Protein AF-A0A482WIN8-F1 (afdb_monomer)

Sequence (139 aa):
WNMTDSCNVGCSCSSAIKYDPVCQLNKNLTFFSPCHAGCSYSEYNGTAKIFMNCTCADNGPVVPGFCPVDCYEQFMVFVILMSFLRLLSSTSRSSSSIIMIRCVAIEDKSISIGILEMGLILFAFLPAPIIYGLILGMY

Radius of gyration: 26.05 Å; Cα contacts (8 Å, |Δi|>4): 152; chains: 1; bounding box: 51×28×71 Å

Mean predicted aligned error: 8.46 Å

Foldseek 3Di:
DDLDDPQLPVLVDDPPDDQWWKADAVVQDIDRDLSSQNFDDWDDDDPWIKTALRRNSVRHIIGTDHGDDDCPVVVVVVVVVVVVVVVVVVVVLVVVLVVQCVVDDPVCSVVSNVVVVVVCCVPPVVVVVVVVVVVVVVD

Nearest PDB structures (foldseek):
  8hnd-assembly1_A  TM=7.170E-01  e=5.181E-06  Homo sapiens

Secondary structure (DSSP, 8-state):
-----TTTGGG---TTPPP--EEETTTTEEESSTTTTTEEEEEEETTEEEEEEEGGGTT--BEES------HHHHHHHHHHHHHHHHHHHHHHHHHHHHHHHHS-TTSHHHHHHHHHHHHIIIIITHHHHHHHHHHHT-

pLDDT: mean 88.93, std 7.35, range [48.72, 97.62]

Organism: Laodelphax striatellus (NCBI:txid195883)

Structure (mmCIF, N/CA/C/O backbone):
data_AF-A0A482WIN8-F1
#
_entry.id   AF-A0A482WIN8-F1
#
loop_
_atom_site.group_PDB
_atom_site.id
_atom_site.type_symbol
_atom_site.label_atom_id
_atom_site.label_alt_id
_atom_site.label_comp_id
_atom_site.label_asym_id
_atom_site.label_entity_id
_atom_site.label_seq_id
_atom_site.pdbx_PDB_ins_code
_atom_site.Cartn_x
_atom_site.Cartn_y
_atom_site.Cartn_z
_atom_site.occupancy
_atom_site.B_iso_or_equiv
_atom_site.auth_seq_id
_atom_site.auth_comp_id
_atom_site.auth_asym_id
_atom_site.auth_atom_id
_atom_site.pdbx_PDB_model_num
ATOM 1 N N . TRP A 1 1 ? 1.480 -17.437 -12.215 1.00 48.72 1 TRP A N 1
ATOM 2 C CA . TRP A 1 1 ? 1.414 -16.113 -12.855 1.00 48.72 1 TRP A CA 1
ATOM 3 C C . TRP A 1 1 ? 2.437 -16.102 -13.967 1.00 48.72 1 TRP A C 1
ATOM 5 O O . TRP A 1 1 ? 3.613 -16.255 -13.670 1.00 48.72 1 TRP A O 1
ATOM 15 N N . ASN A 1 2 ? 2.002 -16.055 -15.224 1.00 54.19 2 ASN A N 1
ATOM 16 C CA . ASN A 1 2 ? 2.917 -15.948 -16.355 1.00 54.19 2 ASN A CA 1
ATOM 17 C C . ASN A 1 2 ? 2.833 -14.510 -16.880 1.00 54.19 2 ASN A C 1
ATOM 19 O O . ASN A 1 2 ? 1.810 -14.139 -17.441 1.00 54.19 2 ASN A O 1
ATOM 23 N N . MET A 1 3 ? 3.861 -13.700 -16.616 1.00 73.19 3 MET A N 1
ATOM 24 C CA . MET A 1 3 ? 3.938 -12.284 -17.019 1.00 73.19 3 MET A CA 1
ATOM 25 C C . MET A 1 3 ? 4.661 -12.111 -18.369 1.00 73.19 3 MET A C 1
ATOM 27 O O . MET A 1 3 ? 5.146 -11.024 -18.686 1.00 73.19 3 MET A O 1
ATOM 31 N N . THR A 1 4 ? 4.762 -13.191 -19.155 1.00 79.69 4 THR A N 1
ATOM 32 C CA . THR A 1 4 ? 5.263 -13.106 -20.529 1.00 79.69 4 THR A CA 1
ATOM 33 C C . THR A 1 4 ? 4.175 -12.614 -21.471 1.00 79.69 4 THR A C 1
ATOM 35 O O . THR A 1 4 ? 3.042 -13.089 -21.443 1.00 79.69 4 THR A O 1
ATOM 38 N N . ASP A 1 5 ? 4.554 -11.663 -22.311 1.00 82.19 5 ASP A N 1
ATOM 39 C CA . ASP A 1 5 ? 3.741 -11.070 -23.364 1.00 82.19 5 ASP A CA 1
ATOM 40 C C . ASP A 1 5 ? 4.546 -11.105 -24.671 1.00 82.19 5 ASP A C 1
ATOM 42 O O . ASP A 1 5 ? 5.772 -11.244 -24.643 1.00 82.19 5 ASP A O 1
ATOM 46 N N . SER A 1 6 ? 3.899 -10.956 -25.828 1.00 88.06 6 SER A N 1
ATOM 47 C CA . SER A 1 6 ? 4.548 -11.071 -27.143 1.00 88.06 6 SER A CA 1
ATOM 48 C C . SER A 1 6 ? 5.744 -10.131 -27.319 1.00 88.06 6 SER A C 1
ATOM 50 O O . SER A 1 6 ? 6.632 -10.406 -28.120 1.00 88.06 6 SER A O 1
ATOM 52 N N . CYS A 1 7 ? 5.788 -9.030 -26.568 1.00 87.25 7 CYS A N 1
ATOM 53 C CA . CYS A 1 7 ? 6.878 -8.063 -26.599 1.00 87.25 7 CYS A CA 1
ATOM 54 C C . CYS A 1 7 ? 8.097 -8.467 -25.745 1.00 87.25 7 CYS A C 1
ATOM 56 O O . CYS A 1 7 ? 9.210 -8.095 -26.104 1.00 87.25 7 CYS A O 1
ATOM 58 N N . ASN A 1 8 ? 7.944 -9.249 -24.666 1.00 88.44 8 ASN A N 1
ATOM 59 C CA . ASN A 1 8 ? 9.048 -9.611 -23.756 1.00 88.44 8 ASN A CA 1
ATOM 60 C C . ASN A 1 8 ? 9.541 -11.065 -23.902 1.00 88.44 8 ASN A C 1
ATOM 62 O O . ASN A 1 8 ? 10.482 -11.467 -23.213 1.00 88.44 8 ASN A O 1
ATOM 66 N N . VAL A 1 9 ? 8.974 -11.841 -24.836 1.00 85.00 9 VAL A N 1
ATOM 67 C CA . VAL A 1 9 ? 9.405 -13.224 -25.133 1.00 85.00 9 VAL A CA 1
ATOM 68 C C . VAL A 1 9 ? 10.897 -13.334 -25.464 1.00 85.00 9 VAL A C 1
ATOM 70 O O . VAL A 1 9 ? 11.536 -14.323 -25.110 1.00 85.00 9 VAL A O 1
ATOM 73 N N . GLY A 1 10 ? 11.474 -12.303 -26.092 1.00 81.06 10 GLY A N 1
ATOM 74 C CA . GLY A 1 10 ? 12.891 -12.265 -26.464 1.00 81.06 10 GLY A CA 1
ATOM 75 C C . GLY A 1 10 ? 13.850 -12.157 -25.275 1.00 81.06 10 GLY A C 1
ATOM 76 O O . GLY A 1 10 ? 15.030 -12.465 -25.418 1.00 81.06 10 GLY A O 1
ATOM 77 N N . CYS A 1 11 ? 13.360 -11.765 -24.097 1.00 81.75 11 CYS A N 1
ATOM 78 C CA . CYS A 1 11 ? 14.195 -11.572 -22.914 1.00 81.75 11 CYS A CA 1
ATOM 79 C C . CYS A 1 11 ? 14.306 -12.825 -22.033 1.00 81.75 11 CYS A C 1
ATOM 81 O O . CYS A 1 11 ? 15.176 -12.862 -21.166 1.00 81.75 11 CYS A O 1
ATOM 83 N N . SER A 1 12 ? 13.457 -13.846 -22.238 1.00 83.25 12 SER A N 1
ATOM 84 C CA . SER A 1 12 ? 13.437 -15.081 -21.427 1.00 83.25 12 SER A CA 1
ATOM 85 C C . SER A 1 12 ? 13.482 -14.801 -19.916 1.00 83.25 12 SER A C 1
ATOM 87 O O . SER A 1 12 ? 14.305 -15.356 -19.185 1.00 83.25 12 SER A O 1
ATOM 89 N N . CYS A 1 13 ? 12.627 -13.884 -19.448 1.00 83.12 13 CYS A N 1
ATOM 90 C CA . CYS A 1 13 ? 12.638 -13.435 -18.058 1.00 83.12 13 CYS A CA 1
ATOM 91 C C . CYS A 1 13 ? 12.450 -14.613 -17.096 1.00 83.12 13 CYS A C 1
ATOM 93 O O . CYS A 1 13 ? 11.477 -15.360 -17.191 1.00 83.12 13 CYS A O 1
ATOM 95 N N . SER A 1 14 ? 13.384 -14.771 -16.155 1.00 81.62 14 SER A N 1
ATOM 96 C CA . SER A 1 14 ? 13.287 -15.810 -15.129 1.00 81.62 14 SER A CA 1
ATOM 97 C C . SER A 1 14 ? 12.064 -15.576 -14.246 1.00 81.62 14 SER A C 1
ATOM 99 O O . SER A 1 14 ? 11.854 -14.469 -13.749 1.00 81.62 14 SER A O 1
ATOM 101 N N . SER A 1 15 ? 11.307 -16.639 -13.970 1.00 74.31 15 SER A N 1
ATOM 102 C CA . SER A 1 15 ? 10.156 -16.605 -13.059 1.00 74.31 15 SER A CA 1
ATOM 103 C C . SER A 1 15 ? 10.528 -16.240 -11.615 1.00 74.31 15 SER A C 1
ATOM 105 O O . SER A 1 15 ? 9.647 -15.914 -10.829 1.00 74.31 15 SER A O 1
ATOM 107 N N . ALA A 1 16 ? 11.817 -16.303 -11.262 1.00 78.50 16 ALA A N 1
ATOM 108 C CA . ALA A 1 16 ? 12.347 -15.963 -9.940 1.00 78.50 16 ALA A CA 1
ATOM 109 C C . ALA A 1 16 ? 12.973 -14.556 -9.877 1.00 78.50 16 ALA A C 1
ATOM 111 O O . ALA A 1 16 ? 13.684 -14.238 -8.923 1.00 78.50 16 ALA A O 1
ATOM 112 N N . ILE A 1 17 ? 12.778 -13.718 -10.902 1.00 83.88 17 ILE A N 1
ATOM 113 C CA . ILE A 1 17 ? 13.336 -12.365 -10.900 1.00 83.88 17 ILE A CA 1
ATOM 114 C C . ILE A 1 17 ? 12.711 -11.527 -9.778 1.00 83.88 17 ILE A C 1
ATOM 116 O O . ILE A 1 17 ? 11.495 -11.522 -9.582 1.00 83.88 17 ILE A O 1
ATOM 120 N N . LYS A 1 18 ? 13.560 -10.814 -9.032 1.00 85.25 18 LYS A N 1
ATOM 121 C CA . LYS A 1 18 ? 13.112 -9.909 -7.973 1.00 85.25 18 LYS A CA 1
ATOM 122 C C . LYS A 1 18 ? 12.285 -8.773 -8.579 1.00 85.25 18 LYS A C 1
ATOM 124 O O . LYS A 1 18 ? 12.585 -8.294 -9.671 1.00 85.25 18 LYS A O 1
ATOM 129 N N . TYR A 1 19 ? 11.272 -8.340 -7.837 1.00 87.56 19 TYR A N 1
ATOM 130 C CA . TYR A 1 19 ? 10.506 -7.146 -8.159 1.00 87.56 19 TYR A CA 1
ATOM 131 C C . TY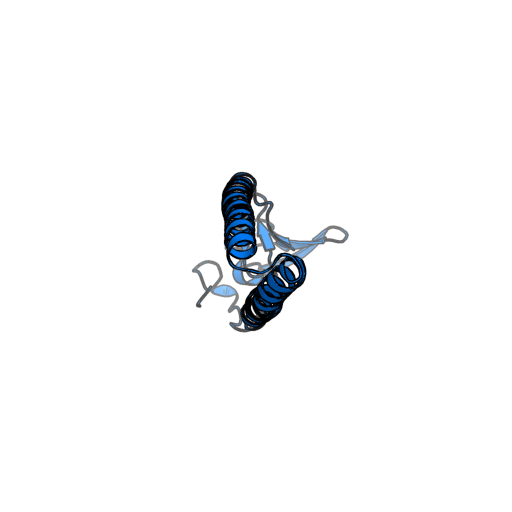R A 1 19 ? 11.415 -5.908 -8.200 1.00 87.56 19 TYR A C 1
ATOM 133 O O . TYR A 1 19 ? 12.083 -5.602 -7.209 1.00 87.56 19 TYR A O 1
ATOM 141 N N . ASP A 1 20 ? 11.451 -5.234 -9.350 1.00 89.94 20 ASP A N 1
ATOM 142 C CA . ASP A 1 20 ? 12.267 -4.041 -9.602 1.00 89.94 20 ASP A CA 1
ATOM 143 C C . ASP A 1 20 ? 11.519 -3.113 -10.575 1.00 89.94 20 ASP A C 1
ATOM 145 O O . ASP A 1 20 ? 11.758 -3.155 -11.783 1.00 89.94 20 ASP A O 1
ATOM 149 N N . PRO A 1 21 ? 10.526 -2.350 -10.089 1.00 92.00 21 PRO A N 1
ATOM 150 C CA . PRO A 1 21 ? 9.571 -1.664 -10.946 1.00 92.00 21 PRO A CA 1
ATOM 151 C C . PRO A 1 21 ? 10.240 -0.611 -11.830 1.00 92.00 21 PRO A C 1
ATOM 153 O O . PRO A 1 21 ? 11.130 0.118 -11.391 1.00 92.00 21 PRO A O 1
ATOM 156 N N . VAL A 1 22 ? 9.760 -0.504 -13.070 1.00 92.62 22 VAL A N 1
ATOM 157 C CA . VAL A 1 22 ? 10.170 0.539 -14.020 1.00 92.62 22 VAL A CA 1
ATOM 158 C C . VAL A 1 22 ? 8.953 1.220 -14.634 1.00 92.62 22 VAL A C 1
ATOM 160 O O . VAL A 1 22 ? 7.928 0.584 -14.875 1.00 92.62 22 VAL A O 1
ATOM 163 N N . CYS A 1 23 ? 9.077 2.511 -14.919 1.00 92.94 23 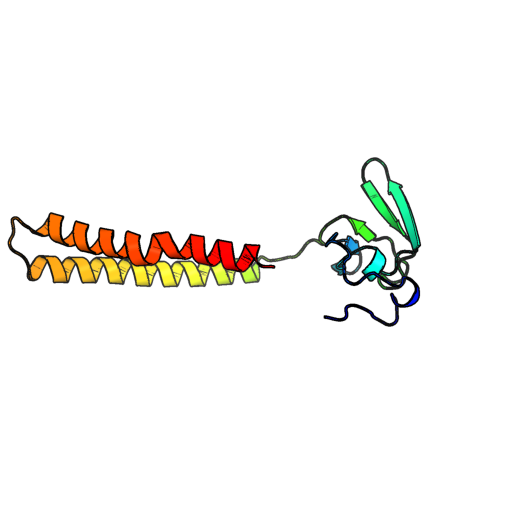CYS A N 1
ATOM 164 C CA . CYS A 1 23 ? 8.018 3.368 -15.422 1.00 92.94 23 CYS A CA 1
ATOM 165 C C . CYS A 1 23 ? 8.318 3.901 -16.826 1.00 92.94 23 CYS A C 1
ATOM 167 O O . CYS A 1 23 ? 9.370 4.497 -17.072 1.00 92.94 23 CYS A O 1
ATOM 169 N N . GLN A 1 24 ? 7.342 3.786 -17.726 1.00 92.19 24 GLN A N 1
ATOM 170 C CA . GLN A 1 24 ? 7.288 4.543 -18.973 1.00 92.19 24 GLN A CA 1
ATOM 171 C C . GLN A 1 24 ? 6.501 5.842 -18.752 1.00 92.19 24 GLN A C 1
ATOM 173 O O . GLN A 1 24 ? 5.269 5.849 -18.769 1.00 92.19 24 GLN A O 1
ATOM 178 N N . LEU A 1 25 ? 7.215 6.960 -18.594 1.00 86.94 25 LEU A N 1
ATOM 179 C CA . LEU A 1 25 ? 6.626 8.266 -18.258 1.00 86.94 25 LEU A CA 1
ATOM 180 C C . LEU A 1 25 ? 5.582 8.749 -19.278 1.00 86.94 25 LEU A C 1
ATOM 182 O O . LEU A 1 25 ? 4.559 9.300 -18.891 1.00 86.94 25 LEU A O 1
ATOM 186 N N . ASN A 1 26 ? 5.799 8.499 -20.572 1.00 85.38 26 ASN A N 1
ATOM 187 C CA . ASN A 1 26 ? 4.917 9.001 -21.634 1.00 85.38 26 ASN A CA 1
ATOM 188 C C . ASN A 1 26 ? 3.512 8.381 -21.622 1.00 85.38 26 ASN A C 1
ATOM 190 O O . ASN A 1 26 ? 2.555 9.028 -22.035 1.00 85.38 26 ASN A O 1
ATOM 194 N N . LYS A 1 27 ? 3.391 7.121 -21.189 1.00 84.06 27 LYS A N 1
ATOM 195 C CA . LYS A 1 27 ? 2.117 6.382 -21.162 1.00 84.06 27 LYS A CA 1
ATOM 196 C C . LYS A 1 27 ? 1.630 6.080 -19.746 1.00 84.06 27 LYS A C 1
ATOM 198 O O . LYS A 1 27 ? 0.574 5.478 -19.587 1.00 84.06 27 LYS A O 1
ATOM 203 N N . ASN A 1 28 ? 2.391 6.494 -18.732 1.00 87.31 28 ASN A N 1
ATOM 204 C CA . ASN A 1 28 ? 2.136 6.196 -17.327 1.00 87.31 28 ASN A CA 1
ATOM 205 C C . ASN A 1 28 ? 2.007 4.685 -17.039 1.00 87.31 28 ASN A C 1
ATOM 207 O O . ASN A 1 28 ? 1.190 4.262 -16.222 1.00 87.31 28 ASN A O 1
ATOM 211 N N . LEU A 1 29 ? 2.798 3.861 -17.736 1.00 88.12 29 LEU A N 1
ATOM 212 C CA . LEU A 1 29 ? 2.769 2.399 -17.619 1.00 88.12 29 LEU A CA 1
ATOM 213 C C . LEU A 1 29 ? 3.919 1.907 -16.740 1.00 88.12 29 LEU A C 1
ATOM 215 O O . LEU A 1 29 ? 5.083 2.194 -17.017 1.00 88.12 29 LEU A O 1
ATOM 219 N N . THR A 1 30 ? 3.591 1.155 -15.687 1.00 91.25 30 THR A N 1
ATOM 220 C CA . THR A 1 30 ? 4.576 0.540 -14.784 1.00 91.25 30 THR A CA 1
ATOM 221 C C . THR A 1 30 ? 4.720 -0.948 -15.096 1.00 91.25 30 THR A C 1
ATOM 223 O O . THR A 1 30 ? 3.726 -1.670 -15.147 1.00 91.25 30 THR A O 1
ATOM 226 N N . PHE A 1 31 ? 5.956 -1.416 -15.261 1.00 90.12 31 PHE A N 1
ATOM 227 C CA . PHE A 1 31 ? 6.294 -2.820 -15.498 1.00 90.12 31 PHE A CA 1
ATOM 228 C C . PHE A 1 31 ? 6.938 -3.444 -14.256 1.00 90.12 31 PHE A C 1
ATOM 230 O O . PHE A 1 31 ? 7.588 -2.757 -13.469 1.00 90.12 31 PHE A O 1
ATOM 237 N N . PHE A 1 32 ? 6.791 -4.764 -14.096 1.00 89.50 32 PHE A N 1
ATOM 238 C CA . PHE A 1 32 ? 7.324 -5.511 -12.947 1.00 89.50 32 PHE A CA 1
ATOM 239 C C . PHE A 1 32 ? 8.856 -5.453 -12.839 1.00 89.50 32 PHE A C 1
ATOM 241 O O . PHE A 1 32 ? 9.407 -5.440 -11.739 1.00 89.50 32 PHE A O 1
ATOM 248 N N . SER A 1 33 ? 9.540 -5.473 -13.985 1.00 91.00 33 SER A N 1
ATOM 249 C CA . SER A 1 33 ? 10.995 -5.371 -14.085 1.00 91.00 33 SER A CA 1
ATOM 250 C C . SER A 1 33 ? 11.415 -4.839 -15.461 1.00 91.00 33 SER A C 1
ATOM 252 O O . SER A 1 33 ? 10.611 -4.910 -16.399 1.00 91.00 33 SER A O 1
ATOM 254 N N . PRO A 1 34 ? 12.667 -4.369 -15.646 1.00 90.69 34 PRO A N 1
ATOM 255 C CA . PRO A 1 34 ? 13.163 -3.960 -16.965 1.00 90.69 34 PRO A CA 1
ATOM 256 C C . PRO A 1 34 ? 13.117 -5.095 -18.002 1.00 90.69 34 PRO A C 1
ATOM 258 O O . PRO A 1 34 ? 12.914 -4.843 -19.186 1.00 90.69 34 PRO A O 1
ATOM 261 N N . CYS A 1 35 ? 13.235 -6.354 -17.561 1.00 90.88 35 CYS A N 1
ATOM 262 C CA . CYS A 1 35 ? 13.073 -7.522 -18.430 1.00 90.88 35 CYS A CA 1
ATOM 263 C C . CYS A 1 35 ? 11.626 -7.660 -18.921 1.00 90.88 35 CYS A C 1
ATOM 265 O O . CYS A 1 35 ? 11.388 -7.866 -20.107 1.00 90.88 35 CYS A O 1
ATOM 267 N N . HIS A 1 36 ? 10.647 -7.483 -18.027 1.00 91.06 36 HIS A N 1
ATOM 268 C CA . HIS A 1 36 ? 9.231 -7.540 -18.397 1.00 91.06 36 HIS A CA 1
ATOM 269 C C . HIS A 1 36 ? 8.808 -6.374 -19.299 1.00 91.06 36 HIS A C 1
ATOM 271 O O . HIS A 1 36 ? 7.862 -6.531 -20.065 1.00 91.06 36 HIS A O 1
ATOM 277 N N . ALA A 1 37 ? 9.527 -5.247 -19.244 1.00 91.19 37 ALA A N 1
ATOM 278 C CA . ALA A 1 37 ? 9.397 -4.138 -20.189 1.00 91.19 37 ALA A CA 1
ATOM 279 C C . ALA A 1 37 ? 10.083 -4.404 -21.552 1.00 91.19 37 ALA A C 1
ATOM 281 O O . ALA A 1 37 ? 9.933 -3.611 -22.483 1.00 91.19 37 ALA A O 1
ATOM 282 N N . GLY A 1 38 ? 10.830 -5.506 -21.690 1.00 91.56 38 GLY A N 1
ATOM 283 C CA . GLY A 1 38 ? 11.515 -5.884 -22.926 1.00 91.56 38 GLY A CA 1
ATOM 284 C C . GLY A 1 38 ? 12.745 -5.031 -23.246 1.00 91.56 38 GLY A C 1
ATOM 285 O O . GLY A 1 38 ? 13.070 -4.844 -24.415 1.00 91.56 38 GLY A O 1
ATOM 286 N N . CYS A 1 39 ? 13.389 -4.446 -22.232 1.00 91.88 39 CYS A N 1
ATOM 287 C CA . CYS A 1 39 ? 14.527 -3.547 -22.416 1.00 91.88 39 CYS A CA 1
ATOM 288 C C . CYS A 1 39 ? 15.812 -4.297 -22.771 1.00 91.88 39 CYS A C 1
ATOM 290 O O . CYS A 1 39 ? 16.183 -5.262 -22.104 1.00 91.88 39 CYS A O 1
ATOM 292 N N . SER A 1 40 ? 16.529 -3.801 -23.781 1.00 90.38 40 SER A N 1
ATOM 293 C CA . SER A 1 40 ? 17.756 -4.443 -24.273 1.00 90.38 40 SER A CA 1
ATOM 294 C C . SER A 1 40 ? 19.028 -3.944 -23.584 1.00 90.38 40 SER A C 1
ATOM 296 O O . SER A 1 40 ? 19.966 -4.712 -23.386 1.00 90.38 40 SER A O 1
ATOM 298 N N . TYR A 1 41 ? 19.088 -2.661 -23.217 1.00 88.88 41 TYR A N 1
ATOM 299 C CA . TYR A 1 41 ? 20.255 -2.081 -22.550 1.00 88.88 41 TYR A CA 1
ATOM 300 C C . TYR A 1 41 ? 19.864 -0.959 -21.589 1.00 88.88 41 TYR A C 1
ATOM 302 O O . TYR A 1 41 ? 18.731 -0.479 -21.575 1.00 88.88 41 TYR A O 1
ATOM 310 N N . SER A 1 42 ? 20.822 -0.552 -20.759 1.00 90.50 42 SER A N 1
ATOM 311 C CA . SER A 1 42 ? 20.661 0.549 -19.815 1.00 90.50 42 SER A CA 1
ATOM 312 C C . SER A 1 42 ? 21.785 1.558 -19.956 1.00 90.50 42 SER A C 1
ATOM 314 O O . SER A 1 42 ? 22.945 1.170 -20.084 1.00 90.50 42 SER A O 1
ATOM 316 N N . GLU A 1 43 ? 21.441 2.828 -19.844 1.00 92.06 43 GLU A N 1
ATOM 317 C CA . GLU A 1 43 ? 22.347 3.965 -19.876 1.00 92.06 43 GLU A CA 1
ATOM 318 C C . GLU A 1 43 ? 22.249 4.735 -18.555 1.00 92.06 43 GLU A C 1
ATOM 320 O O . GLU A 1 43 ? 21.200 4.759 -17.916 1.00 92.06 43 GLU A O 1
ATOM 325 N N . TYR A 1 44 ? 23.338 5.358 -18.113 1.00 89.81 44 TYR A N 1
ATOM 326 C CA . TYR A 1 44 ? 23.319 6.211 -16.927 1.00 89.81 44 TYR A CA 1
ATOM 327 C C . TYR A 1 44 ? 23.148 7.667 -17.345 1.00 89.81 44 TYR A C 1
ATOM 329 O O . TYR A 1 44 ? 24.008 8.226 -18.019 1.00 89.81 44 TYR A O 1
ATOM 337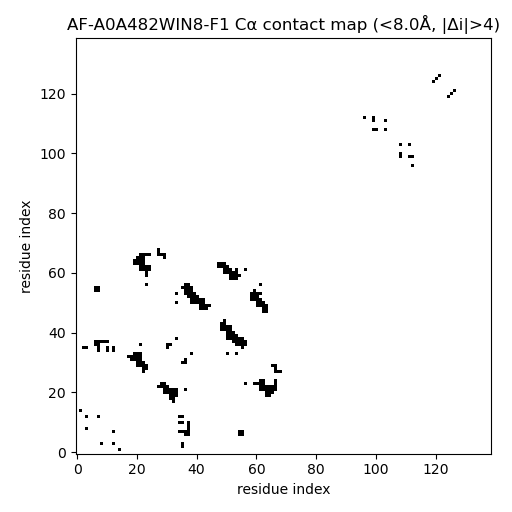 N N . ASN A 1 45 ? 22.060 8.292 -16.905 1.00 85.12 45 ASN A N 1
ATOM 338 C CA . ASN A 1 45 ? 21.858 9.728 -17.027 1.00 85.12 45 ASN A CA 1
ATOM 339 C C . ASN A 1 45 ? 22.121 10.368 -15.657 1.00 85.12 45 ASN A C 1
ATOM 341 O O . ASN A 1 45 ? 21.258 10.398 -14.775 1.00 85.12 45 ASN A O 1
ATOM 345 N N . GLY A 1 46 ? 23.372 10.783 -15.443 1.00 85.44 46 GLY A N 1
ATOM 346 C CA . GLY A 1 46 ? 23.850 11.258 -14.146 1.00 85.44 46 GLY A CA 1
ATOM 347 C C . GLY A 1 46 ? 23.828 10.146 -13.093 1.00 85.44 46 GLY A C 1
ATOM 348 O O . GLY A 1 46 ? 24.565 9.169 -13.198 1.00 85.44 46 GLY A O 1
ATOM 349 N N . THR A 1 47 ? 22.984 10.296 -12.071 1.00 80.19 47 THR A N 1
ATOM 350 C CA . THR A 1 47 ? 22.805 9.309 -10.990 1.00 80.19 47 THR A CA 1
ATOM 351 C C . THR A 1 47 ? 21.700 8.288 -11.267 1.00 80.19 47 THR A C 1
ATOM 353 O O . THR A 1 47 ? 21.612 7.286 -10.557 1.00 80.19 47 THR A O 1
ATOM 356 N N . ALA A 1 48 ? 20.863 8.508 -12.285 1.00 83.62 48 ALA A N 1
ATOM 357 C CA . ALA A 1 48 ? 19.739 7.636 -12.607 1.00 83.62 48 ALA A CA 1
ATOM 358 C C . ALA A 1 48 ? 20.094 6.669 -13.746 1.00 83.62 48 ALA A C 1
ATOM 360 O O . ALA A 1 48 ? 20.572 7.074 -14.805 1.00 83.62 48 ALA A O 1
ATOM 361 N N . LYS A 1 49 ? 19.826 5.377 -13.543 1.00 89.56 49 LYS A N 1
ATOM 362 C CA . LYS A 1 49 ? 19.953 4.344 -14.578 1.00 89.56 49 LYS A CA 1
ATOM 363 C C . LYS A 1 49 ? 18.680 4.329 -15.419 1.00 89.56 49 LYS A C 1
ATOM 365 O O . LYS A 1 49 ? 17.634 4.016 -14.880 1.00 89.56 49 LYS A O 1
ATOM 370 N N . ILE A 1 50 ? 18.748 4.643 -16.703 1.00 92.00 50 ILE A N 1
ATOM 371 C CA . ILE A 1 50 ? 17.620 4.624 -17.643 1.00 92.00 50 ILE A CA 1
ATOM 372 C C . ILE A 1 50 ? 17.722 3.365 -18.500 1.00 92.00 50 ILE A C 1
ATOM 374 O O . ILE A 1 50 ? 18.808 3.003 -18.946 1.00 92.00 50 ILE A O 1
ATOM 378 N N . PHE A 1 51 ? 16.606 2.687 -18.745 1.00 92.12 51 PHE A N 1
ATOM 379 C CA . PHE A 1 51 ? 16.560 1.542 -19.649 1.00 92.12 51 PHE A CA 1
ATOM 380 C C . PHE A 1 51 ? 16.013 1.970 -21.006 1.00 92.12 51 PHE A C 1
ATOM 382 O O . PHE A 1 51 ? 15.081 2.768 -21.090 1.00 92.12 51 PHE A O 1
ATOM 389 N N . MET A 1 52 ? 16.621 1.450 -22.063 1.00 91.00 52 MET A N 1
ATOM 390 C CA . MET A 1 52 ? 16.388 1.861 -23.442 1.00 91.00 52 MET A CA 1
ATOM 391 C C . MET A 1 52 ? 16.069 0.650 -24.313 1.00 91.00 52 MET A C 1
ATOM 393 O O . MET A 1 52 ? 16.413 -0.489 -23.976 1.00 91.00 52 MET A O 1
ATOM 397 N N . ASN A 1 53 ? 15.450 0.925 -25.465 1.00 91.25 53 ASN A N 1
ATOM 398 C CA . ASN A 1 53 ? 15.061 -0.090 -26.441 1.00 91.25 53 ASN A CA 1
ATOM 399 C C . ASN A 1 53 ? 14.213 -1.192 -25.781 1.00 91.25 53 ASN A C 1
ATOM 401 O O . ASN A 1 53 ? 14.600 -2.360 -25.711 1.00 91.25 53 ASN A O 1
ATOM 405 N N . CYS A 1 54 ? 13.103 -0.741 -25.194 1.00 91.44 54 CYS A N 1
ATOM 406 C CA . CYS A 1 54 ? 12.137 -1.544 -24.460 1.00 91.44 54 CYS A CA 1
ATOM 407 C C . CYS A 1 54 ? 10.933 -1.842 -25.355 1.00 91.44 54 CYS A C 1
ATOM 409 O O . CYS A 1 54 ? 10.088 -0.974 -25.580 1.00 91.44 54 CYS A O 1
ATOM 411 N N . THR A 1 55 ? 10.846 -3.060 -25.881 1.00 91.88 55 THR A N 1
ATOM 412 C CA . THR A 1 55 ? 9.825 -3.460 -26.868 1.00 91.88 55 THR A CA 1
ATOM 413 C C . THR A 1 55 ? 8.394 -3.339 -26.344 1.00 91.88 55 THR A C 1
ATOM 415 O O . THR A 1 55 ? 7.498 -2.968 -27.099 1.00 91.88 55 THR A O 1
ATOM 418 N N . CYS A 1 56 ? 8.163 -3.600 -25.054 1.00 90.31 56 CYS A N 1
ATOM 419 C CA . CYS A 1 56 ? 6.842 -3.457 -24.434 1.00 90.31 56 CYS A CA 1
ATOM 420 C C . CYS A 1 56 ? 6.480 -2.002 -24.106 1.00 90.31 56 CYS A C 1
ATOM 422 O O . CYS A 1 56 ? 5.326 -1.719 -23.798 1.00 90.31 56 CYS A O 1
ATOM 424 N N . ALA A 1 57 ? 7.448 -1.087 -24.177 1.00 90.31 57 ALA A N 1
ATOM 425 C CA . ALA A 1 57 ? 7.280 0.338 -23.914 1.00 90.31 57 ALA A CA 1
ATOM 426 C C . ALA A 1 57 ? 7.416 1.178 -25.202 1.00 90.31 57 ALA A C 1
ATOM 428 O O . ALA A 1 57 ? 7.968 2.278 -25.183 1.00 90.31 57 ALA A O 1
ATOM 429 N N . ASP A 1 58 ? 6.964 0.636 -26.341 1.00 89.12 58 ASP A N 1
ATOM 430 C CA . ASP A 1 58 ? 7.052 1.245 -27.683 1.00 89.12 58 ASP A CA 1
ATOM 431 C C . ASP A 1 58 ? 8.478 1.629 -28.110 1.00 89.12 58 ASP A C 1
ATOM 433 O O . ASP A 1 58 ? 8.688 2.625 -28.802 1.00 89.12 58 ASP A O 1
ATOM 437 N N . ASN A 1 59 ? 9.475 0.862 -27.667 1.00 88.50 59 ASN A N 1
ATOM 438 C CA . ASN A 1 59 ? 10.903 1.165 -27.818 1.00 88.50 59 ASN A CA 1
ATOM 439 C C . ASN A 1 59 ? 11.336 2.487 -27.157 1.00 88.50 59 ASN A C 1
ATOM 441 O O . ASN A 1 59 ? 12.431 2.985 -27.421 1.00 88.50 59 ASN A O 1
ATOM 445 N N . GL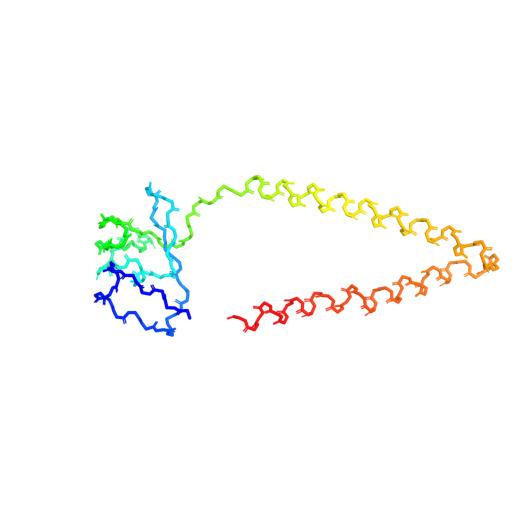Y A 1 60 ? 10.497 3.048 -26.285 1.00 87.31 60 GLY A N 1
ATOM 446 C CA . GLY A 1 60 ? 10.784 4.250 -25.521 1.00 87.31 60 GLY A CA 1
ATOM 447 C C . GLY A 1 60 ? 11.675 3.988 -24.301 1.00 87.31 60 GLY A C 1
ATOM 448 O O . GLY A 1 60 ? 11.839 2.842 -23.873 1.00 87.31 60 GLY A O 1
ATOM 449 N N . PRO A 1 61 ? 12.250 5.057 -23.722 1.00 90.75 61 PRO A N 1
ATOM 450 C CA . PRO A 1 61 ? 12.976 4.972 -22.465 1.00 90.75 61 PRO A CA 1
ATOM 451 C C . PRO A 1 61 ? 12.027 4.674 -21.300 1.00 90.75 61 PRO A C 1
ATOM 453 O O . PRO A 1 61 ? 10.930 5.236 -21.218 1.00 90.75 61 PRO A O 1
ATOM 456 N N . VAL A 1 62 ? 12.489 3.858 -20.355 1.00 92.88 62 VAL A N 1
ATOM 457 C CA . VAL A 1 62 ? 11.825 3.650 -19.063 1.00 92.88 62 VAL A CA 1
ATOM 458 C C . VAL A 1 62 ? 12.783 3.955 -17.919 1.00 92.88 62 VAL A C 1
ATOM 460 O O . VAL A 1 62 ? 13.992 3.721 -18.003 1.00 92.88 62 VAL A O 1
ATOM 463 N N . VAL A 1 63 ? 12.239 4.505 -16.841 1.00 92.75 63 VAL A N 1
ATOM 464 C CA . VAL A 1 63 ? 12.995 4.932 -15.660 1.00 92.75 63 VAL A CA 1
ATOM 465 C C . VAL A 1 63 ? 12.711 4.006 -14.478 1.00 92.75 63 VAL A C 1
ATOM 467 O O . VAL A 1 63 ? 11.613 3.465 -14.385 1.00 92.75 63 VAL A O 1
ATOM 470 N N . PRO A 1 64 ? 13.672 3.794 -13.571 1.00 91.19 64 PRO A N 1
ATOM 471 C CA . PRO A 1 64 ? 13.481 2.975 -12.387 1.00 91.19 64 PRO A CA 1
ATOM 472 C C . PRO A 1 64 ? 12.489 3.642 -11.440 1.00 91.19 64 PRO A C 1
ATOM 474 O O . PRO A 1 64 ? 12.494 4.861 -11.266 1.00 91.19 64 PRO A O 1
ATOM 477 N N . GLY A 1 65 ? 11.664 2.817 -10.807 1.00 90.56 65 GLY A N 1
ATOM 478 C CA . GLY A 1 65 ? 10.601 3.242 -9.913 1.00 90.56 65 GLY A CA 1
ATOM 479 C C . GLY A 1 65 ? 9.212 3.172 -10.542 1.00 90.56 65 GLY A C 1
ATOM 480 O O . GLY A 1 65 ? 8.999 2.698 -11.659 1.00 90.56 65 GLY A O 1
ATOM 481 N N . PHE A 1 66 ? 8.245 3.636 -9.762 1.00 89.19 66 PHE A N 1
ATOM 482 C CA . PHE A 1 66 ? 6.835 3.642 -10.120 1.00 89.19 66 PHE A CA 1
ATOM 483 C C . PHE A 1 66 ? 6.478 4.889 -10.918 1.00 89.19 66 PHE A C 1
ATOM 485 O O . PHE A 1 66 ? 7.040 5.963 -10.696 1.00 89.19 66 PHE A O 1
ATOM 492 N N . CYS A 1 67 ? 5.500 4.757 -11.808 1.00 89.94 67 CYS A N 1
ATOM 493 C CA . CYS A 1 67 ? 4.908 5.922 -12.441 1.00 89.94 67 CYS A CA 1
ATOM 494 C C . CYS A 1 67 ? 4.083 6.755 -11.447 1.00 89.94 67 CYS A C 1
ATOM 496 O O . CYS A 1 67 ? 3.543 6.193 -10.488 1.00 89.94 67 CYS A O 1
ATOM 498 N N . PRO A 1 68 ? 3.955 8.079 -11.663 1.00 86.44 68 PRO A N 1
ATOM 499 C CA . PRO A 1 68 ? 3.067 8.909 -10.863 1.00 86.44 68 PRO A CA 1
ATOM 500 C C . PRO A 1 68 ? 1.623 8.422 -11.029 1.00 86.44 68 PRO A C 1
ATOM 502 O O . PRO A 1 68 ? 1.025 8.499 -12.102 1.00 86.44 68 PRO A O 1
ATOM 505 N N . VAL A 1 69 ? 1.065 7.893 -9.948 1.00 85.19 69 VAL A N 1
ATOM 506 C CA . VAL A 1 69 ? -0.334 7.477 -9.879 1.00 85.19 69 VAL A CA 1
ATOM 507 C C . VAL A 1 69 ? -1.134 8.566 -9.181 1.00 85.19 69 VAL A C 1
ATOM 509 O O . VAL A 1 69 ? -0.783 8.992 -8.079 1.00 85.19 69 VAL A O 1
ATOM 512 N N . ASP A 1 70 ? -2.200 9.036 -9.827 1.00 85.56 70 ASP A N 1
ATOM 513 C CA . ASP A 1 70 ? -3.154 9.931 -9.181 1.00 85.56 70 ASP A CA 1
ATOM 514 C C . ASP A 1 70 ? -4.132 9.085 -8.362 1.00 85.56 70 ASP A C 1
ATOM 516 O O . ASP A 1 70 ? -5.013 8.407 -8.896 1.00 85.56 70 ASP A O 1
ATOM 520 N N . CYS A 1 71 ? -3.894 9.054 -7.053 1.00 88.19 71 CYS A N 1
ATOM 521 C CA . CYS A 1 71 ? -4.675 8.271 -6.102 1.00 88.19 71 CYS A CA 1
ATOM 522 C C . CYS A 1 71 ? -5.692 9.129 -5.337 1.00 88.19 71 CYS A C 1
ATOM 524 O O . CYS A 1 71 ? -6.197 8.674 -4.309 1.00 88.19 71 CYS A O 1
ATOM 526 N N . TYR A 1 72 ? -5.956 10.370 -5.767 1.00 91.38 72 TYR A N 1
ATOM 527 C CA . TYR A 1 72 ? -6.774 11.309 -4.998 1.00 91.38 72 TYR A CA 1
ATOM 528 C C . TYR A 1 72 ? -8.189 10.776 -4.738 1.00 91.38 72 TYR A C 1
ATOM 530 O O . TYR A 1 72 ? -8.637 10.760 -3.594 1.00 91.38 72 TYR A O 1
ATOM 538 N N . GLU A 1 73 ? -8.862 10.262 -5.768 1.00 91.19 73 GLU A N 1
ATOM 539 C CA . GLU A 1 73 ? -10.225 9.728 -5.660 1.00 91.19 73 GLU A CA 1
ATOM 540 C C . GLU A 1 73 ? -10.292 8.503 -4.737 1.00 91.19 73 GLU A C 1
ATOM 542 O O . GLU A 1 73 ? -11.111 8.439 -3.820 1.00 91.19 73 GLU A O 1
ATOM 547 N N . GLN A 1 74 ? -9.386 7.539 -4.917 1.00 91.25 74 GLN A N 1
ATOM 548 C CA . GLN A 1 74 ? -9.320 6.324 -4.101 1.00 91.25 74 GLN A CA 1
ATOM 549 C C . GLN A 1 74 ? -9.002 6.660 -2.642 1.00 91.25 74 GLN A C 1
ATOM 551 O O . GLN A 1 74 ? -9.580 6.079 -1.721 1.00 91.25 74 GLN A O 1
ATOM 556 N N . PHE A 1 75 ? -8.103 7.621 -2.428 1.00 93.25 75 PHE A N 1
ATOM 557 C CA . PHE A 1 75 ? -7.775 8.126 -1.106 1.00 93.25 75 PHE A CA 1
ATOM 558 C C . PHE A 1 75 ? -8.980 8.811 -0.456 1.00 93.25 75 PHE A C 1
ATOM 560 O O . PHE A 1 75 ? -9.292 8.516 0.696 1.00 93.25 75 PHE A O 1
ATOM 567 N N . MET A 1 76 ? -9.706 9.663 -1.184 1.00 95.88 76 MET A N 1
ATOM 568 C CA . MET A 1 76 ? -10.898 10.334 -0.661 1.00 95.88 76 MET A CA 1
ATOM 569 C C . MET A 1 76 ? -12.002 9.341 -0.304 1.00 95.88 76 MET A C 1
ATOM 571 O O . MET A 1 76 ? -12.563 9.419 0.790 1.00 95.88 76 MET A O 1
ATOM 575 N N . VAL A 1 77 ? -12.259 8.349 -1.158 1.00 95.50 77 VAL A N 1
ATOM 576 C CA . VAL A 1 77 ? -13.201 7.261 -0.863 1.00 95.50 77 VAL A CA 1
ATOM 577 C C . VAL A 1 77 ? -12.789 6.520 0.409 1.00 95.50 77 VAL A C 1
ATOM 579 O O . VAL A 1 77 ? -13.616 6.327 1.301 1.00 95.50 77 VAL A O 1
ATOM 582 N N . PHE A 1 78 ? -11.511 6.157 0.542 1.00 95.62 78 PHE A N 1
ATOM 583 C CA . PHE A 1 78 ? -10.997 5.511 1.747 1.00 95.62 78 PHE A CA 1
ATOM 584 C C . PHE A 1 78 ? -11.199 6.377 2.997 1.00 95.62 78 PHE A C 1
ATOM 586 O O . PHE A 1 78 ? -11.700 5.882 4.006 1.00 95.62 78 PHE A O 1
ATOM 593 N N . VAL A 1 79 ? -10.860 7.667 2.934 1.00 96.31 79 VAL A N 1
ATOM 594 C CA . VAL A 1 79 ? -10.999 8.603 4.058 1.00 96.31 79 VAL A CA 1
ATOM 595 C C . VAL A 1 79 ? -12.460 8.765 4.465 1.00 96.31 79 VAL A C 1
ATOM 597 O O . VAL A 1 79 ? -12.759 8.695 5.658 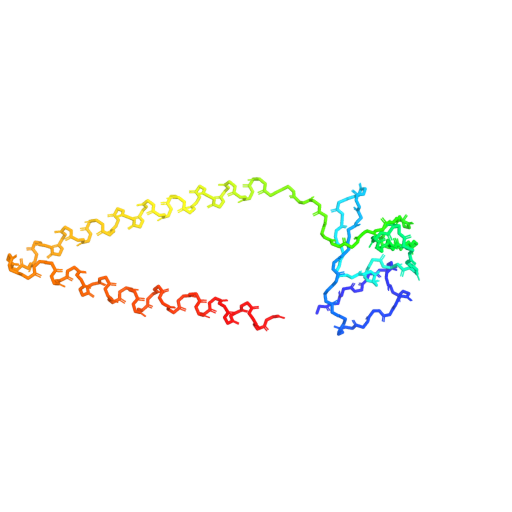1.00 96.31 79 VAL A O 1
ATOM 600 N N . ILE A 1 80 ? -13.377 8.942 3.513 1.00 97.62 80 ILE A N 1
ATOM 601 C CA . ILE A 1 80 ? -14.811 9.106 3.788 1.00 97.62 80 ILE A CA 1
ATOM 602 C C . ILE A 1 80 ? -15.373 7.833 4.426 1.00 97.62 80 ILE A C 1
ATOM 604 O O . ILE A 1 80 ? -16.011 7.901 5.479 1.00 97.62 80 ILE A O 1
ATOM 608 N N . LEU A 1 81 ? -15.092 6.668 3.835 1.00 97.00 81 LEU A N 1
ATOM 609 C CA . LEU A 1 81 ? -15.555 5.379 4.349 1.00 97.00 81 LEU A CA 1
ATOM 610 C C . LEU A 1 81 ? -15.001 5.104 5.746 1.00 97.00 81 LEU A C 1
ATOM 612 O O . LEU A 1 81 ? -15.759 4.778 6.658 1.00 97.00 81 LEU A O 1
ATOM 616 N N . MET A 1 82 ? -13.696 5.283 5.949 1.00 94.81 82 MET A N 1
ATOM 617 C CA . MET A 1 82 ? -13.071 5.080 7.254 1.00 94.81 82 MET A CA 1
ATOM 618 C C . MET A 1 82 ? -13.596 6.061 8.296 1.00 94.81 82 MET A C 1
ATOM 620 O O . MET A 1 82 ? -13.865 5.655 9.425 1.00 94.81 82 MET A O 1
ATOM 624 N N . SER A 1 83 ? -13.795 7.328 7.934 1.00 96.62 83 SER A N 1
ATOM 625 C CA . SER A 1 83 ? -14.378 8.324 8.837 1.00 96.62 83 SER A CA 1
ATOM 626 C C . SER A 1 83 ? -15.785 7.918 9.259 1.00 96.62 83 SER A C 1
ATOM 628 O O . SER A 1 83 ? -16.085 7.892 10.450 1.00 96.62 83 SER A O 1
ATOM 630 N N . PHE A 1 84 ? -16.627 7.504 8.312 1.00 96.69 84 PHE A N 1
ATOM 631 C CA . PHE A 1 84 ? -17.973 7.023 8.605 1.00 96.69 84 PHE A CA 1
ATOM 632 C C . PHE A 1 84 ? -17.965 5.778 9.508 1.00 96.69 84 PHE A C 1
ATOM 634 O O . PHE A 1 84 ? -18.651 5.745 10.530 1.00 96.69 84 PHE A O 1
ATOM 641 N N . LEU A 1 85 ? -17.128 4.782 9.203 1.00 94.69 85 LEU A N 1
ATOM 642 C CA . LEU A 1 85 ? -16.975 3.579 10.028 1.00 94.69 85 LEU A CA 1
ATOM 643 C C . LEU A 1 85 ? -16.481 3.904 11.445 1.00 94.69 85 LEU A C 1
ATOM 645 O O . LEU A 1 85 ? -16.936 3.299 12.421 1.00 94.69 85 LEU A O 1
ATOM 649 N N . ARG A 1 86 ? -15.572 4.876 11.585 1.00 94.12 86 ARG A N 1
ATOM 650 C CA . ARG A 1 86 ? -15.084 5.355 12.885 1.00 94.12 86 ARG A CA 1
ATOM 651 C C . ARG A 1 86 ? -16.163 6.082 13.673 1.00 94.12 86 ARG A C 1
ATOM 653 O O . ARG A 1 86 ? -16.257 5.849 14.876 1.00 94.12 86 ARG A O 1
ATOM 660 N N . LEU A 1 87 ? -16.988 6.894 13.018 1.00 95.25 87 LEU A N 1
ATOM 661 C CA . LEU A 1 87 ? -18.131 7.553 13.651 1.00 95.25 87 LEU A CA 1
ATOM 662 C C . LEU A 1 87 ? -19.113 6.516 14.202 1.00 95.25 87 LEU A C 1
ATOM 664 O O . LEU A 1 87 ? -19.409 6.536 15.395 1.00 95.25 87 LEU A O 1
ATOM 668 N N . LEU A 1 88 ? -19.520 5.544 13.380 1.00 94.69 88 LEU A N 1
ATOM 669 C CA . LEU A 1 88 ? -20.395 4.454 13.822 1.00 94.69 88 LEU A CA 1
ATOM 670 C C . LEU A 1 88 ? -19.785 3.661 14.982 1.00 94.69 88 LEU A C 1
ATOM 672 O O . LEU A 1 88 ? -20.468 3.368 15.965 1.00 94.69 88 LEU A O 1
ATOM 676 N N . SER A 1 89 ? -18.489 3.352 14.906 1.00 91.69 89 SER A N 1
ATOM 677 C CA . SER A 1 89 ? -17.779 2.635 15.970 1.00 91.69 89 SER A CA 1
ATOM 678 C C . SER A 1 89 ? -17.748 3.441 17.272 1.00 91.69 89 SER A C 1
ATOM 680 O O . SER A 1 89 ? -18.016 2.896 18.339 1.00 91.69 89 SER A O 1
ATOM 682 N N . SER A 1 90 ? -17.465 4.744 17.202 1.00 91.81 90 SER A N 1
ATOM 683 C CA . SER A 1 90 ? -17.404 5.640 18.364 1.00 91.81 90 SER A CA 1
ATOM 684 C C . SER A 1 90 ? -18.766 5.806 19.044 1.00 91.81 90 SER A C 1
ATOM 686 O O . SER A 1 90 ? -18.865 5.693 20.271 1.00 91.81 90 SER A O 1
ATOM 688 N N . THR A 1 91 ? -19.835 5.993 18.262 1.00 92.75 91 THR A N 1
ATOM 689 C CA . THR A 1 91 ? -21.202 6.040 18.793 1.00 92.75 91 THR A CA 1
ATOM 690 C C . THR A 1 91 ? -21.572 4.713 19.450 1.00 92.75 91 THR A C 1
ATOM 692 O O . THR A 1 91 ? -22.041 4.709 20.585 1.00 92.75 91 THR A O 1
ATOM 695 N N . SER A 1 92 ? -21.266 3.583 18.803 1.00 91.75 92 SER A N 1
ATOM 696 C CA . SER A 1 92 ? -21.542 2.244 19.346 1.00 91.75 92 SER A CA 1
ATOM 697 C C . SER A 1 92 ? -20.834 1.992 20.683 1.00 91.75 92 SER A C 1
ATOM 699 O O . SER A 1 92 ? -21.433 1.439 21.609 1.00 91.75 92 SER A O 1
ATOM 701 N N . ARG A 1 93 ? -19.575 2.436 20.820 1.00 88.75 93 ARG A N 1
ATOM 702 C CA . ARG A 1 93 ? -18.817 2.371 22.083 1.00 88.75 93 ARG A CA 1
ATOM 703 C C . ARG A 1 93 ? -19.488 3.201 23.171 1.00 88.75 93 ARG A C 1
ATOM 705 O O . ARG A 1 93 ? -19.752 2.689 24.254 1.00 88.75 93 ARG A O 1
ATOM 712 N N . SER A 1 94 ? -19.831 4.448 22.854 1.00 90.00 94 SER A N 1
ATOM 713 C CA . SER A 1 94 ? -20.507 5.363 23.781 1.00 90.00 94 SER A CA 1
ATOM 714 C C . SER A 1 94 ? -21.841 4.794 24.279 1.00 90.00 94 SER A C 1
ATOM 716 O O . SER A 1 94 ? -22.097 4.780 25.482 1.00 90.00 94 SER A O 1
ATOM 718 N N . SER A 1 95 ? -22.667 4.254 23.377 1.00 90.75 95 SER A N 1
ATOM 719 C CA . SER A 1 95 ? -23.940 3.613 23.726 1.00 90.75 95 SER A CA 1
ATOM 720 C C . SER A 1 95 ? -23.750 2.379 24.611 1.00 90.75 95 SER A C 1
ATOM 722 O O . SER A 1 95 ? -24.466 2.218 25.598 1.00 90.75 95 SER A O 1
ATOM 724 N N . SER A 1 96 ? -22.761 1.537 24.303 1.00 87.75 96 SER A N 1
ATOM 725 C CA . SER A 1 96 ? -22.461 0.330 25.088 1.00 87.75 96 SER A CA 1
ATOM 726 C C . SER A 1 96 ? -22.027 0.677 26.515 1.00 87.75 96 SER A C 1
ATOM 728 O O . SER A 1 96 ? -22.509 0.073 27.475 1.00 87.75 96 SER A O 1
ATOM 730 N N . SER A 1 97 ? -21.189 1.705 26.675 1.00 88.75 97 SER A N 1
ATOM 731 C CA . SER A 1 97 ? -20.755 2.192 27.988 1.00 88.75 97 SER A CA 1
ATOM 732 C C . SER A 1 97 ? -21.923 2.717 28.830 1.00 88.75 97 SER A C 1
ATOM 734 O O . SER A 1 97 ? -21.990 2.431 30.024 1.00 88.75 97 SER A O 1
ATOM 736 N N . ILE A 1 98 ? -22.884 3.430 28.225 1.00 91.62 98 ILE A N 1
ATOM 737 C CA . ILE A 1 98 ? -24.082 3.923 28.932 1.00 91.62 98 ILE A CA 1
ATOM 738 C C . ILE A 1 98 ? -24.924 2.760 29.465 1.00 91.62 98 ILE A C 1
ATOM 740 O O . ILE A 1 98 ? -25.370 2.810 30.612 1.00 91.62 98 ILE A O 1
ATOM 744 N N . ILE A 1 99 ? -25.134 1.721 28.653 1.00 91.62 99 ILE A N 1
ATOM 745 C CA . ILE A 1 99 ? -25.908 0.538 29.052 1.00 91.62 99 ILE A CA 1
ATOM 746 C C . ILE A 1 99 ? -25.215 -0.168 30.220 1.00 91.62 99 ILE A C 1
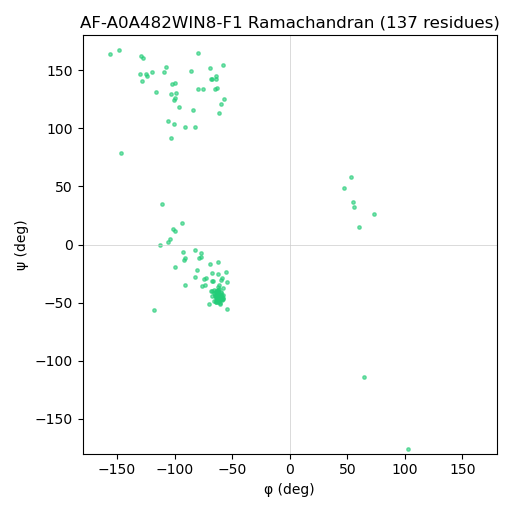ATOM 748 O O . ILE A 1 99 ? -25.851 -0.452 31.232 1.00 91.62 99 ILE A O 1
ATOM 752 N N . MET A 1 100 ? -23.900 -0.370 30.133 1.00 88.12 100 MET A N 1
ATOM 753 C CA . MET A 1 100 ? -23.143 -1.076 31.167 1.00 88.12 100 MET A CA 1
ATOM 754 C C . MET A 1 100 ? -23.188 -0.364 32.526 1.00 88.12 100 MET A C 1
ATOM 756 O O . MET A 1 100 ? -23.380 -1.005 33.556 1.00 88.12 100 MET A O 1
ATOM 760 N N . ILE A 1 101 ? -23.123 0.970 32.538 1.00 90.31 101 ILE A N 1
ATOM 761 C CA . ILE A 1 101 ? -23.232 1.780 33.763 1.00 90.31 101 ILE A CA 1
ATOM 762 C C . ILE A 1 101 ? -24.601 1.621 34.456 1.00 90.31 101 ILE A C 1
ATOM 764 O O . ILE A 1 101 ? -24.699 1.842 35.664 1.00 90.31 101 ILE A O 1
ATOM 768 N N . ARG A 1 102 ? -25.666 1.266 33.722 1.00 91.12 102 ARG A N 1
ATOM 769 C CA . ARG A 1 102 ? -27.012 1.043 34.287 1.00 91.12 102 ARG A CA 1
ATOM 770 C C . ARG A 1 102 ? -27.173 -0.335 34.925 1.00 91.12 102 ARG A C 1
ATOM 772 O O . ARG A 1 102 ? -28.054 -0.492 35.763 1.00 91.12 102 ARG A O 1
ATOM 779 N N . CYS A 1 103 ? -26.341 -1.301 34.547 1.00 90.19 103 CYS A N 1
ATOM 780 C CA . CYS A 1 103 ? -26.412 -2.680 35.031 1.00 90.19 103 CYS A CA 1
ATOM 781 C C . CYS A 1 103 ? -25.522 -2.948 36.254 1.00 90.19 103 CYS A C 1
ATOM 783 O O . CYS A 1 103 ? -25.579 -4.042 36.807 1.00 90.19 103 CYS A O 1
ATOM 785 N N . VAL A 1 104 ? -24.695 -1.981 36.663 1.00 93.38 104 VAL A N 1
ATOM 786 C CA . VAL A 1 104 ? -23.629 -2.167 37.658 1.00 93.38 104 VAL A CA 1
ATOM 787 C C . VAL A 1 104 ? -23.772 -1.172 38.818 1.00 93.38 104 VAL A C 1
ATOM 789 O O . VAL A 1 104 ? -24.223 -0.037 38.632 1.00 93.38 104 VAL A O 1
ATOM 792 N N . ALA A 1 105 ? -23.383 -1.598 40.026 1.00 92.38 105 ALA A N 1
ATOM 793 C CA . ALA A 1 105 ? -23.359 -0.770 41.231 1.00 92.38 105 ALA A CA 1
ATOM 794 C C . ALA A 1 105 ? -22.466 0.472 41.060 1.00 92.38 105 ALA A C 1
ATOM 796 O O . ALA A 1 105 ? -21.542 0.484 40.250 1.00 92.38 105 ALA A O 1
ATOM 797 N N . ILE A 1 106 ? -22.735 1.544 41.817 1.00 88.69 106 ILE A N 1
ATOM 798 C CA . ILE A 1 106 ? -22.059 2.840 41.624 1.00 88.69 106 ILE A CA 1
ATOM 799 C C . ILE A 1 106 ? -20.534 2.749 41.793 1.00 88.69 106 ILE A C 1
ATOM 801 O O . ILE A 1 106 ? -19.809 3.483 41.124 1.00 88.69 106 ILE A O 1
ATOM 805 N N . GLU A 1 107 ? -20.086 1.827 42.643 1.00 93.56 107 GLU A N 1
ATOM 806 C CA . GLU A 1 107 ? -18.691 1.592 43.021 1.00 93.56 107 GLU A CA 1
ATOM 807 C C . GLU A 1 107 ? -17.892 0.890 41.904 1.00 93.56 107 GLU A C 1
ATOM 809 O O . GLU A 1 107 ? -16.713 1.180 41.721 1.00 93.56 107 GLU A O 1
ATOM 814 N N . ASP A 1 108 ? -18.547 0.069 41.072 1.00 92.94 108 ASP A N 1
ATOM 815 C CA . ASP A 1 108 ? -17.888 -0.827 40.103 1.00 92.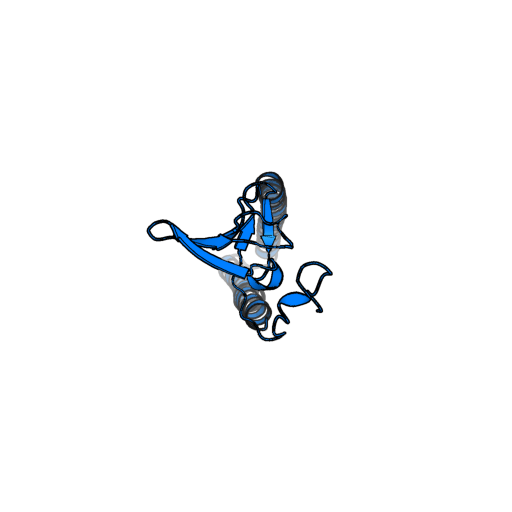94 108 ASP A CA 1
ATOM 816 C C . ASP A 1 108 ? -17.947 -0.333 38.642 1.00 92.94 108 ASP A C 1
ATOM 818 O O . ASP A 1 108 ? -17.524 -1.020 37.701 1.00 92.94 108 ASP A O 1
ATOM 822 N N . LYS A 1 109 ? -18.482 0.872 38.411 1.00 90.12 109 LYS A N 1
ATOM 823 C CA . LYS A 1 109 ? -18.730 1.418 37.061 1.00 90.12 109 LYS A CA 1
ATOM 824 C C . LYS A 1 109 ? -17.461 1.572 36.227 1.00 90.12 109 LYS A C 1
ATOM 826 O O . LYS A 1 109 ? -17.438 1.183 35.060 1.00 90.12 109 LYS A O 1
ATOM 831 N N . SER A 1 110 ? -16.415 2.153 36.809 1.00 91.50 110 SER A N 1
ATOM 832 C CA . SER A 1 110 ? -15.140 2.395 36.123 1.00 91.50 110 SER A CA 1
ATOM 833 C C . SER A 1 110 ? -14.401 1.089 35.827 1.00 91.50 110 SER A C 1
ATOM 835 O O . SER A 1 110 ? -13.872 0.919 34.729 1.00 91.50 110 SER A O 1
ATOM 837 N N . ILE A 1 111 ? -14.431 0.143 36.771 1.00 93.44 111 ILE A N 1
ATOM 838 C CA . ILE A 1 111 ? -13.806 -1.180 36.642 1.00 93.44 111 ILE A CA 1
ATOM 839 C C . ILE A 1 111 ? -14.459 -1.968 35.499 1.00 93.44 111 ILE A C 1
ATOM 841 O O . ILE A 1 111 ? -13.758 -2.522 34.654 1.00 93.44 111 ILE A O 1
ATOM 845 N N . SER A 1 112 ? -15.792 -1.950 35.410 1.00 91.44 112 SER A N 1
ATOM 846 C CA . SER A 1 112 ? -16.536 -2.669 34.365 1.00 91.44 112 SER A CA 1
ATOM 847 C C . SER A 1 112 ? -16.195 -2.184 32.950 1.00 91.44 112 SER A C 1
ATOM 849 O O . SER A 1 112 ? -15.982 -2.995 32.049 1.00 91.44 112 SER A O 1
ATOM 851 N N . ILE A 1 113 ? -16.076 -0.864 32.750 1.00 91.88 113 ILE A N 1
ATOM 852 C CA . ILE A 1 113 ? -15.656 -0.278 31.463 1.00 91.88 113 ILE A CA 1
ATOM 853 C C . ILE A 1 113 ? -14.219 -0.677 31.125 1.00 91.88 113 ILE A C 1
ATOM 855 O O . ILE A 1 113 ? -13.943 -1.065 29.991 1.00 91.88 113 ILE A O 1
ATOM 859 N N . GLY A 1 114 ? -13.324 -0.640 32.115 1.00 92.38 114 GLY A N 1
ATOM 860 C CA . GLY A 1 114 ? -11.935 -1.057 31.943 1.00 92.38 114 GLY A CA 1
ATOM 861 C C . GLY A 1 114 ? -11.801 -2.516 31.501 1.00 92.38 114 GLY A C 1
ATOM 862 O O . GLY A 1 114 ? -11.041 -2.801 30.582 1.00 92.38 114 GLY A O 1
ATOM 863 N N . ILE A 1 115 ? -12.572 -3.433 32.095 1.00 92.81 115 ILE A N 1
ATOM 864 C CA . ILE A 1 115 ? -12.541 -4.862 31.737 1.00 92.81 115 ILE A CA 1
ATOM 865 C C . ILE A 1 115 ? -13.045 -5.089 30.306 1.00 92.81 115 ILE A C 1
ATOM 867 O O . ILE A 1 115 ? -12.432 -5.857 29.559 1.00 92.81 115 ILE A O 1
ATOM 871 N N . LEU A 1 116 ? -14.121 -4.407 29.899 1.00 89.94 116 LEU A N 1
ATOM 872 C CA . LEU A 1 116 ? -14.649 -4.502 28.535 1.00 89.94 116 LEU A CA 1
ATOM 873 C C . LEU A 1 116 ? -13.611 -4.038 27.500 1.00 89.94 116 LEU A C 1
ATOM 875 O O . LEU A 1 116 ? -13.331 -4.758 26.540 1.00 89.94 116 LEU A O 1
ATOM 879 N N . GLU A 1 117 ? -13.016 -2.860 27.707 1.00 91.06 117 GLU A N 1
ATOM 880 C CA . GLU A 1 117 ? -11.993 -2.299 26.813 1.00 91.06 117 GLU A CA 1
ATOM 881 C C . GLU A 1 117 ? -10.714 -3.142 26.804 1.00 91.06 117 GLU A C 1
ATOM 883 O O . GLU A 1 117 ? -10.154 -3.404 25.739 1.00 91.06 117 GLU A O 1
ATOM 888 N N . MET A 1 118 ? -10.292 -3.660 27.960 1.00 94.06 118 MET A N 1
ATOM 889 C CA . MET A 1 118 ? -9.159 -4.581 28.049 1.00 94.06 118 MET A CA 1
ATOM 890 C C . MET A 1 118 ? -9.393 -5.835 27.199 1.00 94.06 118 MET A C 1
ATOM 892 O O . MET A 1 118 ? -8.508 -6.233 26.442 1.00 94.06 118 MET A O 1
ATOM 896 N N . GLY A 1 119 ? -10.592 -6.423 27.259 1.00 92.25 119 GLY A N 1
ATOM 897 C CA . GLY A 1 119 ? -10.957 -7.560 26.413 1.00 92.25 119 GLY A CA 1
ATOM 898 C C . GLY A 1 119 ? -10.879 -7.226 24.921 1.00 92.25 119 GLY A C 1
ATOM 899 O O . GLY A 1 119 ? -10.293 -7.971 24.139 1.00 92.25 119 GLY A O 1
ATOM 900 N N . LEU A 1 120 ? -11.404 -6.073 24.512 1.00 90.56 120 LEU A N 1
ATOM 901 C CA . LEU A 1 120 ? -11.355 -5.629 23.115 1.00 90.56 120 LEU A CA 1
ATOM 902 C C . LEU A 1 120 ? -9.929 -5.410 22.615 1.00 90.56 120 LEU A C 1
ATOM 904 O O . LEU A 1 120 ? -9.604 -5.766 21.481 1.00 90.56 120 LEU A O 1
ATOM 908 N N . ILE A 1 121 ? -9.071 -4.840 23.455 1.00 93.94 121 ILE A N 1
ATOM 909 C CA . ILE A 1 121 ? -7.665 -4.631 23.124 1.00 93.94 121 ILE A CA 1
ATOM 910 C C . ILE A 1 121 ? -6.965 -5.980 22.945 1.00 93.94 121 ILE A C 1
ATOM 912 O O . ILE A 1 121 ? -6.335 -6.194 21.908 1.00 93.94 121 ILE A O 1
ATOM 916 N N . LEU A 1 122 ? -7.133 -6.900 23.899 1.00 95.25 122 LEU A N 1
ATOM 917 C CA . LEU A 1 122 ? -6.501 -8.221 23.890 1.00 95.25 122 LEU A CA 1
ATOM 918 C C . LEU A 1 122 ? -6.939 -9.091 22.708 1.00 95.25 122 LEU A C 1
ATOM 920 O O . LEU A 1 122 ? -6.095 -9.732 22.087 1.00 95.25 122 LEU A O 1
ATOM 924 N N . PHE A 1 123 ? -8.234 -9.112 22.384 1.00 93.00 123 PHE A N 1
ATOM 925 C CA . PHE A 1 123 ? -8.779 -10.055 21.402 1.00 93.00 123 PHE A CA 1
ATOM 926 C C . PHE A 1 123 ? -8.990 -9.477 20.001 1.00 93.00 123 PHE A C 1
ATOM 928 O O . PHE A 1 123 ? -9.090 -10.251 19.054 1.00 93.00 123 PHE A O 1
ATOM 935 N N . ALA A 1 124 ? -9.051 -8.152 19.834 1.00 90.62 124 ALA A N 1
ATOM 936 C CA . ALA A 1 124 ? -9.258 -7.535 18.522 1.00 90.62 124 ALA A CA 1
ATOM 937 C C . ALA A 1 124 ? -8.082 -6.650 18.094 1.00 90.62 124 ALA A C 1
ATOM 939 O O . ALA A 1 124 ? -7.493 -6.884 17.041 1.00 90.62 124 ALA A O 1
ATOM 940 N N . PHE A 1 125 ? -7.710 -5.647 18.895 1.00 91.06 125 PHE A N 1
ATOM 941 C CA . PHE A 1 125 ? -6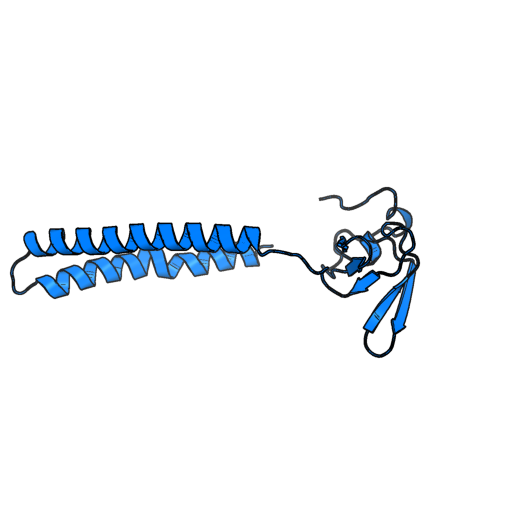.745 -4.635 18.447 1.00 91.06 125 PHE A CA 1
ATOM 942 C C . PHE A 1 125 ? -5.289 -5.112 18.428 1.00 91.06 125 PHE A C 1
ATOM 944 O O . PHE A 1 125 ? -4.550 -4.712 17.536 1.00 91.06 125 PHE A O 1
ATOM 951 N N . LEU A 1 126 ? -4.876 -5.961 19.372 1.00 94.25 126 LEU A N 1
ATOM 952 C CA . LEU A 1 126 ? -3.541 -6.571 19.398 1.00 94.25 126 LEU A CA 1
ATOM 953 C C . LEU A 1 126 ? -3.316 -7.607 18.281 1.00 94.25 126 LEU A C 1
ATOM 955 O O . LEU A 1 126 ? -2.316 -7.492 17.570 1.00 94.25 126 LEU A O 1
ATOM 959 N N . PRO A 1 127 ? -4.198 -8.607 18.077 1.00 93.94 127 PRO A N 1
ATOM 960 C CA . PRO A 1 127 ? -3.958 -9.637 17.069 1.00 93.94 127 PRO A CA 1
ATOM 961 C C . PRO A 1 127 ? -4.140 -9.134 15.633 1.00 93.94 127 PRO A C 1
ATOM 963 O O . PRO A 1 127 ? -3.465 -9.635 14.737 1.00 93.94 127 PRO A O 1
ATOM 966 N N . ALA A 1 128 ? -4.995 -8.133 15.389 1.00 92.56 128 ALA A N 1
ATOM 967 C CA . ALA A 1 128 ? -5.260 -7.628 14.040 1.00 92.56 128 ALA A CA 1
ATOM 968 C C . ALA A 1 128 ? -3.997 -7.197 13.255 1.00 92.56 128 ALA A C 1
ATOM 970 O O . ALA A 1 128 ? -3.785 -7.739 12.169 1.00 92.56 128 ALA A O 1
ATOM 971 N N . PRO A 1 129 ? -3.128 -6.286 13.744 1.00 90.94 129 PRO A N 1
ATOM 972 C CA . PRO A 1 129 ? -1.928 -5.880 13.010 1.00 90.94 129 PRO A CA 1
ATOM 973 C C . PRO A 1 129 ? -0.907 -7.015 12.863 1.00 90.94 129 PRO A C 1
ATOM 975 O O . PRO A 1 129 ? -0.218 -7.070 11.849 1.00 90.94 129 PRO A O 1
ATOM 978 N N . ILE A 1 130 ? -0.830 -7.938 13.828 1.00 93.12 130 ILE A N 1
ATOM 979 C CA . ILE A 1 130 ? 0.064 -9.104 13.758 1.00 93.12 130 ILE A CA 1
ATOM 980 C C . ILE A 1 130 ? -0.371 -10.023 12.614 1.00 93.12 130 ILE A C 1
ATOM 982 O O . ILE A 1 130 ? 0.444 -10.402 11.776 1.00 93.12 130 ILE A O 1
ATOM 986 N N . ILE A 1 131 ? -1.666 -10.339 12.543 1.00 93.06 131 ILE A N 1
ATOM 987 C CA . ILE A 1 131 ? -2.237 -11.177 11.485 1.00 93.06 131 ILE A CA 1
ATOM 988 C C . ILE A 1 131 ? -2.078 -10.497 10.120 1.00 93.06 131 ILE A C 1
ATOM 990 O O . ILE A 1 131 ? -1.620 -11.135 9.176 1.00 93.06 131 ILE A O 1
ATOM 994 N N . TYR A 1 132 ? -2.387 -9.200 10.013 1.00 92.19 132 TYR A N 1
ATOM 995 C CA . TYR A 1 132 ? -2.183 -8.446 8.770 1.00 92.19 132 TYR A CA 1
ATOM 996 C C . TYR A 1 132 ? -0.713 -8.428 8.335 1.00 92.19 132 TYR A C 1
ATOM 998 O O . TYR A 1 132 ? -0.424 -8.616 7.155 1.00 92.19 132 TYR A O 1
ATOM 1006 N N . GLY A 1 133 ? 0.213 -8.246 9.279 1.00 90.38 133 GLY A N 1
ATOM 1007 C CA . GLY A 1 133 ? 1.648 -8.290 9.014 1.00 90.38 133 GLY A CA 1
ATOM 1008 C C . GLY A 1 133 ? 2.113 -9.657 8.512 1.00 90.38 133 GLY A C 1
ATOM 1009 O O . GLY A 1 133 ? 2.880 -9.720 7.556 1.00 90.38 133 GLY A O 1
ATOM 1010 N N . LEU A 1 134 ? 1.606 -10.749 9.094 1.00 92.62 134 LEU A N 1
ATOM 1011 C CA . LEU A 1 134 ? 1.898 -12.107 8.626 1.00 92.62 134 LEU A CA 1
ATOM 1012 C C . LEU A 1 134 ? 1.370 -12.347 7.209 1.00 92.62 134 LEU A C 1
ATOM 1014 O O . LEU A 1 134 ? 2.104 -12.864 6.376 1.00 92.62 134 LEU A O 1
ATOM 1018 N N . ILE A 1 135 ? 0.136 -11.933 6.911 1.00 92.06 135 ILE A N 1
ATOM 1019 C CA . ILE A 1 135 ? -0.458 -12.112 5.577 1.00 92.06 135 ILE A CA 1
ATOM 1020 C C . ILE A 1 135 ? 0.360 -11.377 4.509 1.00 92.06 135 ILE A C 1
ATOM 1022 O O . ILE A 1 135 ? 0.620 -11.939 3.449 1.00 92.06 135 ILE A O 1
ATOM 1026 N N . LEU A 1 136 ? 0.784 -10.140 4.787 1.00 87.81 136 LEU A N 1
ATOM 1027 C CA . LEU A 1 136 ? 1.577 -9.351 3.843 1.00 87.81 136 LEU A CA 1
ATOM 1028 C C . LEU A 1 136 ? 3.023 -9.846 3.722 1.00 87.81 136 LEU A C 1
ATOM 1030 O O . LEU A 1 136 ? 3.580 -9.792 2.635 1.00 87.81 136 LEU A O 1
ATOM 1034 N N . GLY A 1 137 ? 3.628 -10.330 4.810 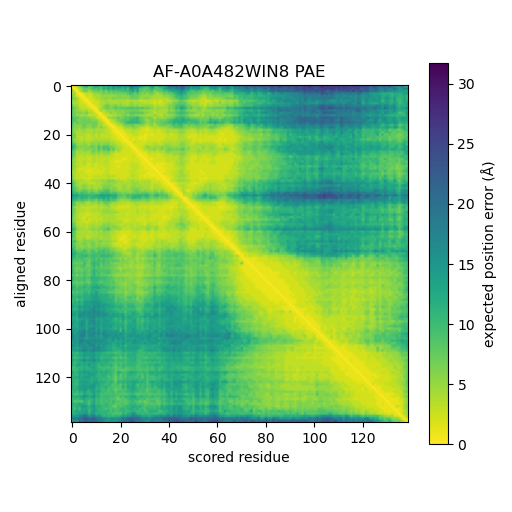1.00 77.19 137 GLY A N 1
ATOM 1035 C CA . GLY A 1 137 ? 4.996 -10.858 4.803 1.00 77.19 137 GLY A CA 1
ATOM 1036 C C . GLY A 1 137 ? 5.138 -12.263 4.209 1.00 77.19 137 GLY A C 1
ATOM 1037 O O . GLY A 1 137 ? 6.259 -12.717 3.995 1.00 77.19 137 GLY A O 1
ATOM 1038 N N . MET A 1 138 ? 4.028 -12.967 3.963 1.00 60.56 138 MET A N 1
ATOM 1039 C CA . MET A 1 138 ? 4.010 -14.275 3.296 1.00 60.56 138 MET A CA 1
ATOM 1040 C C . MET A 1 138 ? 4.058 -14.189 1.759 1.00 60.56 138 MET A C 1
ATOM 1042 O O . MET A 1 138 ? 4.124 -15.238 1.115 1.00 60.56 138 MET A O 1
ATOM 1046 N N . TYR A 1 139 ? 4.012 -12.984 1.180 1.00 54.28 139 TYR A N 1
ATOM 1047 C CA . TYR A 1 139 ? 4.088 -12.731 -0.263 1.00 54.28 139 TYR A CA 1
ATOM 1048 C C . TYR A 1 139 ? 5.409 -12.049 -0.631 1.00 54.28 139 TYR A C 1
ATOM 1050 O O . TYR A 1 139 ? 6.047 -12.501 -1.608 1.00 54.28 139 TYR A O 1
#

Solvent-accessible surface area (backbone atoms only — not comparable to full-atom values): 7960 Å² total; per-residue (Å²): 139,82,82,74,46,93,52,18,60,88,56,66,68,61,93,81,62,73,87,46,42,22,12,28,76,93,77,59,46,65,32,62,21,56,48,60,28,22,39,75,49,73,48,73,63,84,92,45,63,33,34,31,53,8,52,60,50,80,48,35,65,31,37,73,39,77,42,92,73,90,53,63,68,64,49,48,54,49,50,53,52,50,50,52,52,48,51,54,50,52,52,52,50,54,54,50,52,57,54,51,50,74,77,44,58,89,88,47,39,68,59,53,53,49,53,53,50,49,48,45,39,64,72,46,63,56,50,47,62,54,53,53,49,50,63,62,72,73,112

InterPro domains:
  IPR002350 Kazal domain [PS51465] (1-58)
  IPR004156 Organic anion transporter polypeptide [PF03137] (10-136)
  IPR004156 Organic anion transporter polypeptide [PTHR11388] (2-135)
  IPR036058 Kazal domain superfamily [SSF100895] (7-59)